Protein AF-A0A6B3H0L6-F1 (afdb_monomer_lite)

Radius of gyration: 12.03 Å; chains: 1; bounding box: 27×32×30 Å

pLDDT: mean 83.85, std 16.57, range [37.06, 98.12]

Secondary structure (DSSP, 8-state):
-------EEEEESSHHHHHHHHHHHHHTT--EEEESTTS-HHHHHHHHHHHHTTS-SEEEEEHHHHTT---S---EEEE---

Structure (mmCIF, N/CA/C/O backbone):
data_AF-A0A6B3H0L6-F1
#
_entry.id   AF-A0A6B3H0L6-F1
#
loop_
_atom_site.group_PDB
_atom_site.id
_atom_site.type_symbol
_atom_site.label_atom_id
_atom_site.label_alt_id
_atom_site.label_comp_id
_atom_site.label_asym_id
_atom_site.label_entity_id
_atom_site.label_seq_id
_atom_site.pdbx_PDB_ins_code
_atom_site.Cartn_x
_atom_site.Cartn_y
_atom_site.Cartn_z
_atom_site.occupancy
_atom_site.B_iso_or_equiv
_atom_site.auth_seq_id
_atom_site.auth_comp_id
_atom_site.auth_asym_id
_atom_site.auth_atom_id
_atom_site.pdbx_PDB_model_num
ATOM 1 N N . ILE A 1 1 ? -15.533 -23.295 14.112 1.00 39.16 1 ILE A N 1
ATOM 2 C CA . ILE A 1 1 ? -14.835 -22.771 12.914 1.00 39.16 1 ILE A CA 1
ATOM 3 C C . ILE A 1 1 ? -14.578 -21.300 13.200 1.00 39.16 1 ILE A C 1
ATOM 5 O O . ILE A 1 1 ? -15.536 -20.545 13.273 1.00 39.16 1 ILE A O 1
ATOM 9 N N . ALA A 1 2 ? -13.343 -20.940 13.558 1.00 37.06 2 ALA A N 1
ATOM 10 C CA . ALA A 1 2 ? -12.993 -19.574 13.950 1.00 37.06 2 ALA A CA 1
ATOM 11 C C . ALA A 1 2 ? -13.265 -18.608 12.785 1.00 37.06 2 ALA A C 1
ATOM 13 O O . ALA A 1 2 ? -12.957 -18.941 11.641 1.00 37.06 2 ALA A O 1
ATOM 14 N N . ALA A 1 3 ? -13.875 -17.459 13.073 1.00 38.25 3 ALA A N 1
ATOM 15 C CA . ALA A 1 3 ? -14.168 -16.413 12.100 1.00 38.25 3 ALA A CA 1
ATOM 16 C C . ALA A 1 3 ? -12.874 -15.987 11.385 1.00 38.25 3 ALA A C 1
ATOM 18 O O . ALA A 1 3 ? -12.011 -15.354 11.987 1.00 38.25 3 ALA A O 1
ATOM 19 N N . ARG A 1 4 ? -12.692 -16.386 10.121 1.00 45.94 4 ARG A N 1
ATOM 20 C CA . ARG A 1 4 ? -11.546 -15.948 9.313 1.00 45.94 4 ARG A CA 1
ATOM 21 C C . ARG A 1 4 ? -11.920 -14.654 8.601 1.00 45.94 4 ARG A C 1
ATOM 23 O O . ARG A 1 4 ? -12.309 -14.684 7.438 1.00 45.94 4 ARG A O 1
ATOM 30 N N . ASP A 1 5 ? -11.770 -13.531 9.296 1.00 59.78 5 ASP A N 1
ATOM 31 C CA . ASP A 1 5 ? -11.672 -12.209 8.666 1.00 59.78 5 ASP A CA 1
ATOM 32 C C . ASP A 1 5 ? -10.275 -12.066 8.044 1.00 59.78 5 ASP A C 1
ATOM 34 O O . ASP A 1 5 ? -9.384 -11.414 8.589 1.00 59.78 5 ASP A O 1
ATOM 38 N N . GLY A 1 6 ? -10.060 -12.776 6.934 1.00 71.81 6 GLY A N 1
ATOM 39 C CA . GLY A 1 6 ? -8.746 -12.909 6.320 1.00 71.81 6 GLY A CA 1
ATOM 40 C C . GLY A 1 6 ? -8.247 -11.606 5.690 1.00 71.81 6 GLY A C 1
ATOM 41 O O . GLY A 1 6 ? -8.942 -11.013 4.862 1.00 71.81 6 GLY A O 1
ATOM 42 N N . ARG A 1 7 ? -7.028 -11.174 6.028 1.00 83.56 7 ARG A N 1
ATOM 43 C CA . ARG A 1 7 ? -6.319 -10.09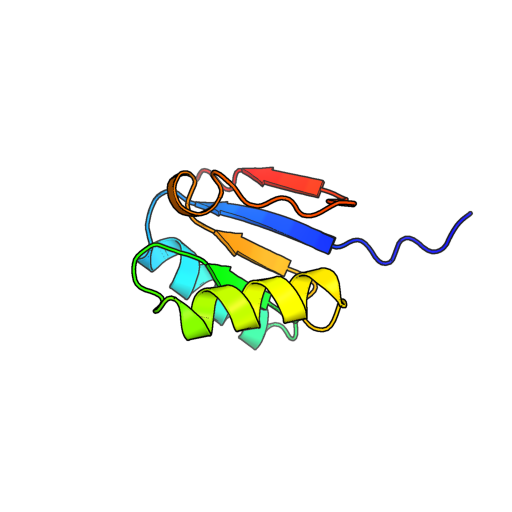7 5.314 1.00 83.56 7 ARG A CA 1
ATOM 44 C C . ARG A 1 7 ? -5.422 -10.679 4.228 1.00 83.56 7 ARG A C 1
ATOM 46 O O . ARG A 1 7 ? -4.643 -11.597 4.479 1.00 83.56 7 ARG A O 1
ATOM 53 N N . VAL A 1 8 ? -5.494 -10.100 3.033 1.00 89.00 8 VAL A N 1
ATOM 54 C CA . VAL A 1 8 ? -4.773 -10.578 1.846 1.00 89.00 8 VAL A CA 1
ATOM 55 C C . VAL A 1 8 ? -3.702 -9.578 1.439 1.00 89.00 8 VAL A C 1
ATOM 57 O O . VAL A 1 8 ? -3.944 -8.368 1.426 1.00 89.00 8 VAL A O 1
ATOM 60 N N . ILE A 1 9 ? -2.532 -10.085 1.058 1.00 89.75 9 ILE A N 1
ATOM 61 C CA . ILE A 1 9 ? -1.512 -9.301 0.363 1.00 89.75 9 ILE A CA 1
ATOM 62 C C . ILE A 1 9 ? -1.314 -9.846 -1.055 1.00 89.75 9 ILE A C 1
ATOM 64 O O . ILE A 1 9 ? -1.198 -11.056 -1.261 1.00 89.75 9 ILE A O 1
ATOM 68 N N . MET A 1 10 ? -1.312 -8.946 -2.033 1.00 90.81 10 MET A N 1
ATOM 69 C CA . MET A 1 10 ? -1.133 -9.249 -3.451 1.00 90.81 10 MET A CA 1
ATOM 70 C C . MET A 1 10 ? 0.139 -8.579 -3.951 1.00 90.81 10 MET A C 1
ATOM 72 O O . MET A 1 10 ? 0.356 -7.397 -3.671 1.00 90.81 10 MET A O 1
ATOM 76 N N . PHE A 1 11 ? 0.955 -9.308 -4.706 1.00 90.44 11 PHE A N 1
ATOM 77 C CA . PHE A 1 11 ? 2.197 -8.782 -5.262 1.00 90.44 11 PHE A CA 1
ATOM 78 C C . PHE A 1 11 ? 2.129 -8.611 -6.777 1.00 90.44 11 PHE A C 1
ATOM 80 O O . PHE A 1 11 ? 1.557 -9.443 -7.477 1.00 90.44 11 PHE A O 1
ATOM 87 N N . LEU A 1 12 ? 2.694 -7.495 -7.248 1.00 92.25 12 LEU A N 1
ATOM 88 C CA . LEU A 1 12 ? 2.809 -7.112 -8.656 1.00 92.25 12 LEU A CA 1
ATOM 89 C C . LEU A 1 12 ? 4.180 -6.477 -8.931 1.00 92.25 12 LEU A C 1
ATOM 91 O O . LEU A 1 12 ? 4.782 -5.850 -8.055 1.00 92.25 12 LEU A O 1
ATOM 95 N N . ASP A 1 13 ? 4.648 -6.552 -10.174 1.00 91.12 13 ASP A N 1
ATOM 96 C CA . ASP A 1 13 ? 6.006 -6.111 -10.524 1.00 91.12 13 ASP A CA 1
ATOM 97 C C . ASP A 1 13 ? 6.199 -4.592 -10.560 1.00 91.12 13 ASP A C 1
ATOM 99 O O . ASP A 1 13 ? 7.290 -4.084 -10.291 1.00 91.12 13 ASP A O 1
ATOM 103 N N . THR A 1 14 ? 5.151 -3.829 -10.888 1.00 93.94 14 THR A N 1
ATOM 104 C CA . THR A 1 14 ? 5.280 -2.386 -11.140 1.00 93.94 14 THR A CA 1
ATOM 105 C C . THR A 1 14 ? 4.329 -1.552 -10.293 1.00 93.94 14 THR A C 1
ATOM 107 O O . THR A 1 14 ? 3.184 -1.929 -10.053 1.00 93.94 14 THR A O 1
ATOM 110 N N . LYS A 1 15 ? 4.775 -0.347 -9.906 1.00 95.50 15 LYS A N 1
ATOM 111 C CA . LYS A 1 15 ? 3.935 0.635 -9.192 1.00 95.50 15 LYS A CA 1
ATOM 112 C C . LYS A 1 15 ? 2.623 0.935 -9.925 1.00 95.50 15 LYS A C 1
ATOM 114 O O . LYS A 1 15 ? 1.584 1.058 -9.297 1.00 95.50 15 LYS A O 1
ATOM 119 N N . HIS A 1 16 ? 2.672 0.990 -11.256 1.00 96.81 16 HIS A N 1
ATOM 120 C CA . HIS A 1 16 ? 1.501 1.268 -12.079 1.00 96.81 16 HIS A CA 1
ATOM 121 C C . HIS A 1 16 ? 0.500 0.112 -12.059 1.00 96.81 16 HIS A C 1
ATOM 123 O O . HIS A 1 16 ? -0.699 0.359 -12.011 1.00 96.81 16 HIS A O 1
ATOM 129 N N . ALA A 1 17 ? 0.970 -1.139 -12.077 1.00 95.88 17 ALA A N 1
ATOM 130 C CA . ALA A 1 17 ? 0.093 -2.297 -11.937 1.00 95.88 17 ALA A CA 1
ATOM 131 C C . ALA A 1 17 ? -0.555 -2.336 -10.543 1.00 95.88 17 ALA A C 1
ATOM 133 O O . ALA A 1 17 ? -1.758 -2.567 -10.444 1.00 95.88 17 ALA A O 1
ATOM 134 N N . VAL A 1 18 ? 0.217 -2.030 -9.492 1.00 96.44 18 VAL A N 1
ATOM 135 C CA . VAL A 1 18 ? -0.288 -1.913 -8.115 1.00 96.44 18 VAL A CA 1
ATOM 136 C C . VAL A 1 18 ? -1.412 -0.885 -8.012 1.00 96.44 18 VAL A C 1
ATOM 138 O O . VAL A 1 18 ? -2.474 -1.207 -7.480 1.00 96.44 18 VAL A O 1
ATOM 141 N N . ASP A 1 19 ? -1.206 0.328 -8.531 1.00 97.75 19 ASP A N 1
ATOM 142 C CA . ASP A 1 19 ? -2.232 1.374 -8.496 1.00 97.75 19 ASP A CA 1
ATOM 143 C C . ASP A 1 19 ? -3.479 0.949 -9.297 1.00 97.75 19 ASP A C 1
ATOM 145 O O . ASP A 1 19 ? -4.582 0.984 -8.757 1.00 97.75 19 ASP A O 1
ATOM 149 N N . ARG A 1 20 ? -3.317 0.423 -10.524 1.00 97.69 20 ARG A N 1
ATOM 150 C CA . ARG A 1 20 ? -4.451 -0.037 -11.354 1.00 97.69 20 ARG A CA 1
ATOM 151 C C . ARG A 1 20 ? -5.290 -1.125 -10.685 1.00 97.69 20 ARG A C 1
ATOM 153 O O . ARG A 1 20 ? -6.516 -1.044 -10.708 1.00 97.69 20 ARG A O 1
ATOM 160 N N . LEU A 1 21 ? -4.652 -2.149 -10.112 1.00 96.38 21 LEU A N 1
ATOM 161 C CA . LEU A 1 21 ? -5.381 -3.219 -9.428 1.00 96.38 21 LEU A CA 1
ATOM 162 C C . LEU A 1 21 ? -6.063 -2.692 -8.160 1.00 96.38 21 LEU A C 1
ATOM 164 O O . LEU A 1 21 ? -7.200 -3.062 -7.880 1.00 96.38 21 LEU A O 1
ATOM 168 N N . THR A 1 22 ? -5.403 -1.799 -7.419 1.00 97.56 22 THR A N 1
ATOM 169 C CA . THR A 1 22 ? -5.998 -1.166 -6.234 1.00 97.56 22 THR A CA 1
ATOM 170 C C . THR A 1 22 ? -7.259 -0.388 -6.602 1.00 97.56 22 THR A C 1
ATOM 172 O O . THR A 1 22 ? -8.286 -0.566 -5.949 1.00 97.56 22 THR A O 1
ATOM 175 N N . ASP A 1 23 ? -7.216 0.415 -7.666 1.00 98.12 23 ASP A N 1
ATOM 176 C CA . ASP A 1 23 ? -8.372 1.180 -8.141 1.00 98.12 23 ASP A CA 1
ATOM 177 C C . ASP A 1 23 ? -9.518 0.258 -8.577 1.00 98.12 23 ASP A C 1
ATOM 179 O O . ASP A 1 23 ? -10.669 0.486 -8.205 1.00 98.12 23 ASP A O 1
ATOM 183 N N . HIS A 1 24 ? -9.213 -0.825 -9.296 1.00 97.69 24 HIS A N 1
ATOM 184 C CA . HIS A 1 24 ? -10.207 -1.823 -9.697 1.00 97.69 24 HIS A CA 1
ATOM 185 C C . HIS A 1 24 ? -10.884 -2.502 -8.492 1.00 97.69 24 HIS A C 1
ATOM 187 O O . HIS A 1 24 ? -12.108 -2.667 -8.460 1.00 97.69 24 HIS A O 1
ATOM 193 N N . LEU A 1 25 ? -10.104 -2.860 -7.469 1.00 96.00 25 LEU A N 1
ATOM 194 C CA . LEU A 1 25 ? -10.617 -3.442 -6.229 1.00 96.00 25 LEU A CA 1
ATOM 195 C C . LEU A 1 25 ? -11.509 -2.451 -5.469 1.00 96.00 25 LEU A C 1
ATOM 197 O O . LEU A 1 25 ? -12.598 -2.821 -5.029 1.00 96.00 25 LEU A O 1
ATOM 201 N N . LEU A 1 26 ? -11.088 -1.188 -5.364 1.00 96.44 26 LEU A N 1
ATOM 202 C CA . LEU A 1 26 ? -11.879 -0.128 -4.735 1.00 96.44 26 LEU A CA 1
ATOM 203 C C . LEU A 1 26 ? -13.211 0.095 -5.464 1.00 96.44 26 LEU A C 1
ATOM 205 O O . LEU A 1 26 ? -14.251 0.187 -4.813 1.00 96.44 26 LEU A O 1
ATOM 209 N N . GLN A 1 27 ? -13.200 0.116 -6.800 1.00 97.44 27 GLN A N 1
ATOM 210 C CA . GLN A 1 27 ? -14.414 0.211 -7.623 1.00 97.44 27 GLN A CA 1
ATOM 211 C C . GLN A 1 27 ? -15.358 -0.981 -7.420 1.00 97.44 27 GLN A C 1
ATOM 213 O O . GLN A 1 27 ? -16.571 -0.831 -7.530 1.00 97.44 27 GLN A O 1
ATOM 218 N N . SER A 1 28 ? -14.811 -2.143 -7.064 1.00 96.06 28 SER A N 1
ATOM 219 C CA . SER A 1 28 ? -15.570 -3.360 -6.755 1.00 96.06 28 SER A CA 1
ATOM 220 C C . SER A 1 28 ? -16.042 -3.432 -5.293 1.00 96.06 28 SER A C 1
ATOM 222 O O . SER A 1 28 ? -16.567 -4.456 -4.862 1.00 96.06 28 SER A O 1
ATOM 224 N N . GLY A 1 29 ? -15.842 -2.371 -4.501 1.00 95.19 29 GLY A N 1
ATOM 225 C CA . GLY A 1 29 ? -16.246 -2.306 -3.092 1.00 95.19 29 GLY A CA 1
ATOM 226 C C . GLY A 1 29 ? -15.279 -2.984 -2.114 1.00 95.19 29 GLY A C 1
ATOM 227 O O . GLY A 1 29 ? -15.586 -3.110 -0.926 1.00 95.19 29 GLY A O 1
ATOM 228 N N . VAL A 1 30 ? -14.098 -3.407 -2.572 1.00 95.50 30 VAL A N 1
ATOM 229 C CA . VAL A 1 30 ? -13.072 -4.017 -1.719 1.00 95.50 30 VAL A CA 1
ATOM 230 C C . VAL A 1 30 ? -12.283 -2.924 -1.001 1.00 95.50 30 VAL A C 1
ATOM 232 O O . VAL A 1 30 ? -11.830 -1.957 -1.610 1.00 95.50 30 VAL A O 1
ATOM 235 N N . ARG A 1 31 ? -12.046 -3.094 0.305 1.00 95.88 31 ARG A N 1
ATOM 236 C CA . ARG A 1 31 ? -11.192 -2.192 1.096 1.00 95.88 31 ARG A CA 1
ATOM 237 C C . ARG A 1 31 ? -9.718 -2.459 0.788 1.00 95.88 31 ARG A C 1
ATOM 239 O O . ARG A 1 31 ? -9.035 -3.136 1.556 1.00 95.88 31 ARG A O 1
ATOM 246 N N . ALA A 1 32 ? -9.247 -1.954 -0.348 1.00 96.44 32 ALA A N 1
ATOM 247 C CA . ALA A 1 32 ? -7.886 -2.150 -0.833 1.00 96.44 32 ALA A CA 1
ATOM 248 C C . ALA A 1 32 ? -6.987 -0.919 -0.621 1.00 96.44 32 ALA A C 1
ATOM 250 O O . ALA A 1 32 ? -7.466 0.213 -0.533 1.00 96.44 32 ALA A O 1
ATOM 251 N N . ALA A 1 33 ? -5.673 -1.131 -0.553 1.00 97.12 33 ALA A N 1
ATOM 252 C CA . ALA A 1 33 ? -4.688 -0.053 -0.577 1.00 97.12 33 ALA A CA 1
ATOM 253 C C . ALA A 1 33 ? -3.393 -0.464 -1.292 1.00 97.12 33 ALA A C 1
ATOM 255 O O . ALA A 1 33 ? -2.974 -1.619 -1.234 1.00 97.12 33 ALA A O 1
ATOM 256 N N . ALA A 1 34 ? -2.743 0.519 -1.915 1.00 97.06 34 ALA A N 1
ATOM 257 C CA . ALA A 1 34 ? -1.501 0.366 -2.664 1.00 97.06 34 ALA A CA 1
ATOM 258 C C . ALA A 1 34 ? -0.260 0.642 -1.798 1.00 97.06 34 ALA A C 1
ATOM 260 O O . ALA A 1 34 ? -0.203 1.652 -1.088 1.00 97.06 34 ALA A O 1
ATOM 261 N N . LEU A 1 35 ? 0.784 -0.180 -1.941 1.00 95.69 35 LEU A N 1
ATOM 262 C CA . LEU A 1 35 ? 2.079 0.008 -1.286 1.00 95.69 35 LEU A CA 1
ATOM 263 C C . LEU A 1 35 ? 3.259 -0.244 -2.240 1.00 95.69 35 LEU A C 1
ATOM 265 O O . LEU A 1 35 ? 3.601 -1.369 -2.584 1.00 95.69 35 LEU A O 1
ATOM 269 N N . HIS A 1 36 ? 3.933 0.827 -2.647 1.00 95.75 36 HIS A N 1
ATOM 270 C CA . HIS A 1 36 ? 5.088 0.782 -3.548 1.00 95.75 36 HIS A CA 1
ATOM 271 C C . HIS A 1 36 ? 5.992 2.001 -3.308 1.00 95.75 36 HIS A C 1
ATOM 273 O O . HIS A 1 36 ? 5.592 2.953 -2.640 1.00 95.75 36 HIS A O 1
ATOM 279 N N . GLY A 1 37 ? 7.190 2.024 -3.903 1.00 93.31 37 GLY A N 1
ATOM 280 C CA . GLY A 1 37 ? 8.190 3.091 -3.697 1.00 93.31 37 GLY A CA 1
ATOM 281 C C . GLY A 1 37 ? 7.801 4.499 -4.177 1.00 93.31 37 GLY A C 1
ATOM 282 O O . GLY A 1 37 ? 8.582 5.427 -4.034 1.00 93.31 37 GLY A O 1
ATOM 283 N N . GLY A 1 38 ? 6.607 4.665 -4.754 1.00 94.88 38 GLY A N 1
ATOM 284 C CA . GLY A 1 38 ? 6.051 5.976 -5.107 1.00 94.88 38 GLY A CA 1
ATOM 285 C C . GLY A 1 38 ? 5.171 6.586 -4.011 1.00 94.88 38 GLY A C 1
ATOM 286 O O . GLY A 1 38 ? 4.777 7.740 -4.140 1.00 94.88 38 GLY A O 1
ATOM 287 N N . LYS A 1 39 ? 4.837 5.830 -2.955 1.00 94.56 39 LYS A N 1
ATOM 288 C CA . LYS A 1 39 ? 4.122 6.356 -1.786 1.00 94.56 39 LYS A CA 1
ATOM 289 C C . LYS A 1 39 ? 5.124 7.017 -0.839 1.00 94.56 39 LYS A C 1
ATOM 291 O O . LYS A 1 39 ? 6.201 6.476 -0.591 1.00 94.56 39 LYS A O 1
ATOM 296 N N . SER A 1 40 ? 4.760 8.166 -0.280 1.00 96.06 40 SER A N 1
ATOM 297 C CA . SER A 1 40 ? 5.572 8.830 0.740 1.00 96.06 40 SER A CA 1
ATOM 298 C C . SER A 1 40 ? 5.637 7.994 2.023 1.00 96.06 40 SER A C 1
ATOM 300 O O . SER A 1 40 ? 4.753 7.177 2.297 1.00 96.06 40 SER A O 1
ATOM 302 N N . GLN A 1 41 ? 6.659 8.214 2.855 1.00 92.56 41 GLN A N 1
ATOM 303 C CA . GLN A 1 41 ? 6.788 7.491 4.123 1.00 92.56 41 GLN A CA 1
ATOM 304 C C . GLN A 1 41 ? 5.546 7.653 5.036 1.00 92.56 41 GLN A C 1
ATOM 306 O O . GLN A 1 41 ? 5.076 6.639 5.551 1.00 92.56 41 GLN A O 1
ATOM 311 N N . PRO A 1 42 ? 4.924 8.846 5.182 1.00 95.75 42 PRO A N 1
ATOM 312 C CA . PRO A 1 42 ? 3.660 8.978 5.915 1.00 95.75 42 PRO A CA 1
ATOM 313 C C . PRO A 1 42 ? 2.503 8.161 5.320 1.00 95.75 42 PRO A C 1
ATOM 315 O O . PRO A 1 42 ? 1.732 7.545 6.060 1.00 95.75 42 PRO A O 1
ATOM 318 N N . GLN A 1 43 ? 2.380 8.114 3.987 1.00 95.50 43 GLN A N 1
ATOM 319 C CA . GLN A 1 43 ? 1.363 7.297 3.311 1.00 95.50 43 GLN A CA 1
ATOM 320 C C . GLN A 1 43 ? 1.595 5.805 3.555 1.00 95.50 43 GLN A C 1
ATOM 322 O O . GLN A 1 43 ? 0.641 5.076 3.834 1.00 95.50 43 GLN A O 1
ATOM 327 N N . ARG A 1 44 ? 2.856 5.363 3.494 1.00 93.06 44 ARG A N 1
ATOM 328 C CA . ARG A 1 44 ? 3.267 3.990 3.802 1.00 93.06 44 ARG A CA 1
ATOM 329 C C . ARG A 1 44 ? 2.879 3.604 5.225 1.00 93.06 44 ARG A C 1
ATOM 331 O O . ARG A 1 44 ? 2.178 2.610 5.394 1.00 93.06 44 ARG A O 1
ATOM 338 N N . THR A 1 45 ? 3.255 4.405 6.221 1.00 92.06 45 THR A N 1
ATOM 339 C CA . THR A 1 45 ? 2.915 4.140 7.628 1.00 92.06 45 THR A CA 1
ATOM 340 C C . THR A 1 45 ? 1.401 4.057 7.826 1.00 92.06 45 THR A C 1
ATOM 342 O O . THR A 1 45 ? 0.906 3.067 8.356 1.00 92.06 45 THR A O 1
ATOM 345 N N . ARG A 1 46 ? 0.637 5.033 7.315 1.00 94.75 46 ARG A N 1
ATOM 346 C CA . ARG A 1 46 ? -0.833 5.035 7.425 1.00 94.75 46 ARG A CA 1
ATOM 347 C C . ARG A 1 46 ? -1.477 3.814 6.764 1.00 94.75 46 ARG A C 1
ATOM 349 O O . ARG A 1 46 ? -2.445 3.276 7.293 1.00 94.75 46 ARG A O 1
ATOM 356 N N . THR A 1 47 ? -0.971 3.403 5.603 1.00 93.94 47 THR A N 1
ATOM 357 C CA . THR A 1 47 ? -1.485 2.244 4.857 1.00 93.94 47 THR A CA 1
ATOM 358 C C . THR A 1 47 ? -1.256 0.952 5.629 1.00 93.94 47 THR A C 1
ATOM 360 O O . THR A 1 47 ? -2.188 0.168 5.792 1.00 93.94 47 THR A O 1
ATOM 363 N N . LEU A 1 48 ? -0.047 0.763 6.163 1.00 90.75 48 LEU A N 1
ATOM 364 C CA . LEU A 1 48 ? 0.294 -0.408 6.966 1.00 90.75 48 LEU A CA 1
ATOM 365 C C . LEU A 1 48 ? -0.536 -0.478 8.251 1.00 90.75 48 LEU A C 1
ATOM 367 O O . LEU A 1 48 ? -1.066 -1.539 8.560 1.00 90.75 48 LEU A O 1
ATOM 371 N N . GLU A 1 49 ? -0.721 0.637 8.958 1.00 91.44 49 GLU A N 1
ATOM 372 C CA . GLU A 1 49 ? -1.554 0.662 10.168 1.00 91.44 49 GLU A CA 1
ATOM 373 C C . GLU A 1 49 ? -3.024 0.338 9.866 1.00 91.44 49 GLU A C 1
ATOM 375 O O . GLU A 1 49 ? -3.648 -0.463 10.564 1.00 91.44 49 GLU A O 1
ATOM 380 N N . ARG A 1 50 ? -3.578 0.871 8.771 1.00 92.81 50 ARG A N 1
ATOM 381 C CA . ARG A 1 50 ? -4.940 0.533 8.323 1.00 92.81 50 ARG A CA 1
ATOM 382 C C . ARG A 1 50 ? -5.089 -0.929 7.921 1.00 92.81 50 ARG A C 1
ATOM 384 O O . ARG A 1 50 ? -6.149 -1.508 8.134 1.00 92.81 50 ARG A O 1
ATOM 391 N N . PHE A 1 51 ? -4.050 -1.512 7.336 1.00 90.06 51 PHE A N 1
ATOM 392 C CA . PHE A 1 51 ? -4.041 -2.926 6.996 1.00 90.06 51 PHE A CA 1
ATOM 393 C C . PHE A 1 51 ? -3.988 -3.792 8.259 1.00 90.06 51 PHE A C 1
ATOM 395 O O . PHE A 1 51 ? -4.856 -4.636 8.445 1.00 90.06 51 PHE A O 1
ATOM 402 N N . LYS A 1 52 ? -3.065 -3.518 9.191 1.00 86.00 52 LYS A N 1
ATOM 403 C CA . LYS A 1 52 ? -2.957 -4.237 10.475 1.00 86.00 52 LYS A CA 1
ATOM 404 C C . LYS A 1 52 ? -4.254 -4.207 11.291 1.00 86.00 52 LYS A C 1
ATOM 406 O O . LYS A 1 52 ? -4.634 -5.214 11.875 1.00 86.00 52 LYS A O 1
ATOM 411 N N . THR A 1 53 ? -4.942 -3.067 11.303 1.00 88.81 53 THR A N 1
ATOM 412 C CA . THR A 1 53 ? -6.210 -2.867 12.032 1.00 88.81 53 THR A CA 1
ATOM 413 C C . THR A 1 53 ? -7.449 -3.395 11.294 1.00 88.81 53 THR A C 1
ATOM 415 O O . THR A 1 53 ? -8.552 -3.309 11.822 1.00 88.81 53 THR A O 1
ATOM 418 N N . GLY A 1 54 ? -7.305 -3.939 10.077 1.00 89.31 54 GLY A N 1
ATOM 419 C CA . GLY A 1 54 ? -8.415 -4.493 9.285 1.00 89.31 54 GLY A CA 1
ATOM 420 C C . GLY A 1 54 ? -9.297 -3.454 8.577 1.00 89.31 54 GLY A C 1
ATOM 421 O O . GLY A 1 54 ? -10.239 -3.818 7.86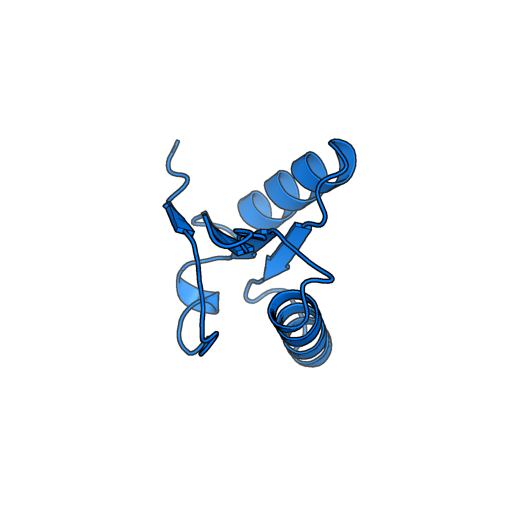6 1.00 89.31 54 GLY A O 1
ATOM 422 N N . HIS A 1 55 ? -8.982 -2.159 8.700 1.00 92.62 55 HIS A N 1
ATOM 423 C CA . HIS A 1 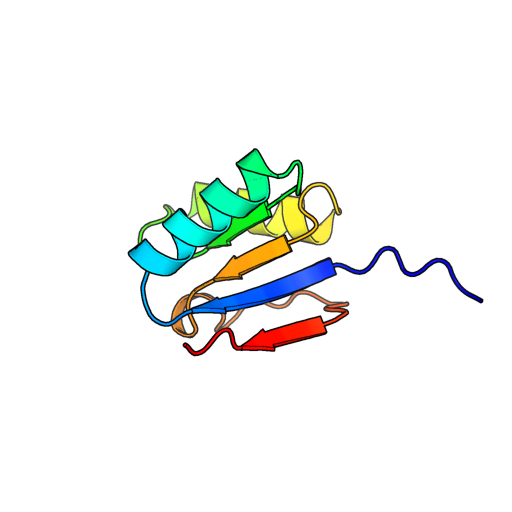55 ? -9.632 -1.104 7.914 1.00 92.62 55 HIS A CA 1
ATOM 424 C C . HIS A 1 55 ? -9.369 -1.259 6.411 1.00 92.62 55 HIS A C 1
ATOM 426 O O . HIS A 1 55 ? -10.21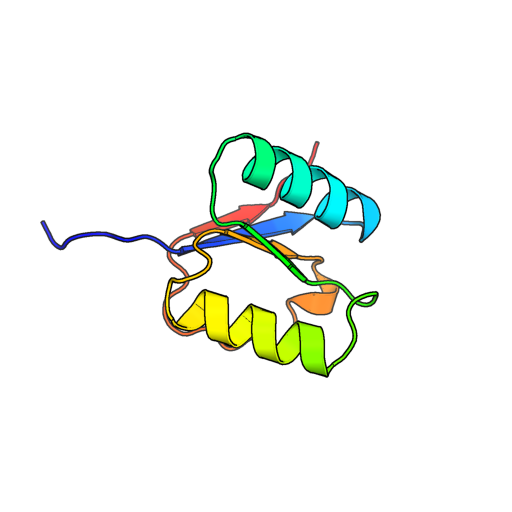9 -0.900 5.599 1.00 92.62 55 HIS A O 1
ATOM 432 N N . VAL A 1 56 ? -8.212 -1.811 6.047 1.00 93.69 56 VAL A N 1
ATOM 433 C CA . VAL A 1 56 ? -7.890 -2.313 4.707 1.00 93.69 56 VAL A CA 1
ATOM 434 C C . VAL A 1 56 ? -7.791 -3.832 4.805 1.00 93.69 56 VAL A C 1
ATOM 436 O O . VAL A 1 56 ? -7.086 -4.348 5.668 1.00 93.69 56 VAL A O 1
ATOM 439 N N . THR A 1 57 ? -8.493 -4.545 3.929 1.00 92.19 57 THR A N 1
ATOM 440 C CA . THR A 1 57 ? -8.496 -6.015 3.878 1.00 92.19 57 THR A CA 1
ATOM 441 C C . THR A 1 57 ? -7.594 -6.569 2.784 1.00 92.19 57 THR A C 1
ATOM 443 O O . THR A 1 57 ? -7.170 -7.717 2.887 1.00 92.19 57 THR A O 1
ATOM 446 N N . VAL A 1 58 ? -7.268 -5.762 1.767 1.00 93.69 58 VAL A N 1
ATOM 447 C CA . VAL A 1 58 ? -6.354 -6.144 0.682 1.00 93.69 58 VAL A CA 1
ATOM 448 C C . VAL A 1 58 ? -5.230 -5.124 0.544 1.00 93.69 58 VAL A C 1
ATOM 450 O O . VAL A 1 58 ? -5.471 -3.947 0.280 1.00 93.69 58 VAL A O 1
ATOM 453 N N . LEU A 1 59 ? -3.989 -5.573 0.691 1.00 93.81 59 LEU A N 1
A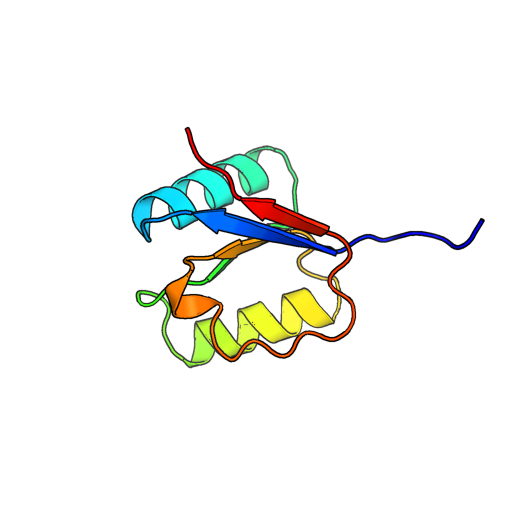TOM 454 C CA . LEU A 1 59 ? -2.803 -4.765 0.425 1.00 93.81 59 LEU A CA 1
ATOM 455 C C . LEU A 1 59 ? -2.195 -5.198 -0.911 1.00 93.81 59 LEU A C 1
ATOM 457 O O . LEU A 1 59 ? -1.742 -6.329 -1.040 1.00 93.81 59 LEU A O 1
ATOM 461 N N . VAL A 1 60 ? -2.166 -4.310 -1.899 1.00 95.44 60 VAL A N 1
ATOM 462 C CA . VAL A 1 60 ? -1.508 -4.567 -3.187 1.00 95.44 60 VAL A CA 1
ATOM 463 C C . VAL A 1 60 ? -0.140 -3.898 -3.154 1.00 95.44 60 VAL A C 1
ATOM 465 O O . VAL A 1 60 ? -0.044 -2.695 -2.902 1.00 95.44 60 VAL A O 1
ATOM 468 N N . ALA A 1 61 ? 0.931 -4.653 -3.369 1.00 93.94 61 ALA A N 1
ATOM 469 C CA . ALA A 1 61 ? 2.287 -4.160 -3.177 1.00 93.94 61 ALA A CA 1
ATOM 470 C C . ALA A 1 61 ? 3.258 -4.607 -4.270 1.00 93.94 61 ALA A C 1
ATOM 472 O O . ALA A 1 61 ? 3.031 -5.595 -4.959 1.00 93.94 61 ALA A O 1
ATOM 473 N N . THR A 1 62 ? 4.379 -3.894 -4.410 1.00 92.75 62 THR A N 1
ATOM 474 C CA . THR A 1 62 ? 5.519 -4.433 -5.163 1.00 92.75 62 THR A CA 1
ATOM 475 C C . THR A 1 62 ? 6.405 -5.300 -4.279 1.00 92.75 62 THR A C 1
ATOM 477 O O . THR A 1 62 ? 6.560 -5.028 -3.086 1.00 92.75 62 THR A O 1
ATOM 480 N N . ASN A 1 63 ? 7.076 -6.283 -4.886 1.00 83.94 63 ASN A N 1
ATOM 481 C CA . ASN A 1 63 ? 8.038 -7.163 -4.210 1.00 83.94 63 ASN A CA 1
ATOM 482 C C . ASN A 1 63 ? 9.113 -6.392 -3.421 1.00 83.94 63 ASN A C 1
ATOM 484 O O . ASN A 1 63 ? 9.522 -6.800 -2.337 1.00 83.94 63 ASN A O 1
ATOM 488 N N . VAL A 1 64 ? 9.554 -5.240 -3.935 1.00 82.12 64 VAL A N 1
ATOM 489 C CA . VAL A 1 64 ? 10.534 -4.377 -3.256 1.00 82.12 64 VAL A CA 1
ATOM 490 C C . VAL A 1 64 ? 9.932 -3.700 -2.024 1.00 82.12 64 VAL A C 1
ATOM 492 O O . VAL A 1 64 ? 10.576 -3.652 -0.980 1.00 82.12 64 VAL A O 1
ATOM 495 N N . ALA A 1 65 ? 8.700 -3.195 -2.120 1.00 81.56 65 ALA A N 1
ATOM 496 C CA . ALA A 1 65 ? 8.040 -2.503 -1.012 1.00 81.56 65 ALA A CA 1
ATOM 497 C C . ALA A 1 65 ? 7.598 -3.451 0.113 1.00 81.56 65 ALA A C 1
ATOM 499 O O . ALA A 1 65 ? 7.447 -3.014 1.255 1.00 81.56 65 ALA A O 1
ATOM 500 N N . ALA A 1 66 ? 7.426 -4.733 -0.219 1.00 72.81 66 ALA A N 1
ATOM 501 C CA . ALA A 1 66 ? 7.100 -5.815 0.700 1.00 72.81 66 ALA A CA 1
ATOM 502 C C . ALA A 1 66 ? 8.224 -6.149 1.687 1.00 72.81 66 ALA A C 1
ATOM 504 O O . ALA A 1 66 ? 7.969 -6.587 2.810 1.00 72.81 66 ALA A O 1
ATOM 505 N N . ARG A 1 67 ? 9.483 -5.952 1.277 1.00 76.19 67 ARG A N 1
ATOM 506 C CA . ARG A 1 67 ? 10.643 -6.275 2.113 1.00 76.19 67 ARG A CA 1
ATOM 507 C C . ARG A 1 67 ? 10.629 -5.401 3.371 1.00 76.19 67 ARG A C 1
ATOM 509 O O . ARG A 1 67 ? 10.589 -4.174 3.293 1.00 76.19 67 ARG A O 1
ATOM 516 N N . GLY A 1 68 ? 10.657 -6.044 4.537 1.00 65.81 68 GLY A N 1
ATOM 517 C CA . GLY A 1 68 ? 10.610 -5.369 5.838 1.00 65.81 68 GLY A CA 1
ATOM 518 C C . GLY A 1 68 ? 9.203 -5.033 6.345 1.00 65.81 68 GLY A C 1
ATOM 519 O O . GLY A 1 68 ? 9.075 -4.327 7.344 1.00 65.81 68 GLY A O 1
ATOM 520 N N . ILE A 1 69 ? 8.140 -5.515 5.691 1.00 69.88 69 ILE A N 1
ATOM 521 C CA . ILE A 1 69 ? 6.798 -5.506 6.278 1.00 69.88 69 ILE A CA 1
ATOM 522 C C . ILE A 1 69 ? 6.701 -6.672 7.271 1.00 69.88 69 ILE A C 1
ATOM 524 O O . ILE A 1 69 ? 6.522 -7.818 6.871 1.00 69.88 69 ILE A O 1
ATOM 528 N N . HIS A 1 70 ? 6.789 -6.377 8.568 1.00 66.75 70 HIS A N 1
ATOM 529 C CA . HIS A 1 70 ? 6.341 -7.296 9.616 1.00 66.75 70 HIS A CA 1
ATOM 530 C C . HIS A 1 70 ? 4.851 -7.049 9.866 1.00 66.75 70 HIS A C 1
ATOM 532 O O . HIS A 1 70 ? 4.468 -6.104 10.560 1.00 66.75 70 HIS A O 1
ATOM 538 N N . VAL A 1 71 ? 4.002 -7.850 9.223 1.00 61.62 71 VAL A N 1
ATOM 539 C CA . VAL A 1 71 ? 2.572 -7.924 9.541 1.00 61.62 71 VAL A CA 1
ATOM 540 C C . VAL A 1 71 ? 2.328 -9.326 10.066 1.00 61.62 71 VAL A C 1
ATOM 542 O O . VAL A 1 71 ? 2.240 -10.280 9.296 1.00 61.62 71 VAL A O 1
ATOM 545 N N . ASP A 1 72 ? 2.265 -9.442 11.386 1.00 56.88 72 ASP A N 1
ATOM 546 C CA . ASP A 1 72 ? 1.836 -10.671 12.035 1.00 56.88 72 ASP A CA 1
ATOM 547 C C . ASP A 1 72 ? 0.391 -10.945 11.591 1.00 56.88 72 ASP A C 1
ATOM 549 O O . ASP A 1 72 ? -0.461 -10.052 11.651 1.00 56.88 72 ASP A O 1
ATOM 553 N N . ASN A 1 73 ? 0.115 -12.169 11.129 1.00 54.00 73 ASN A N 1
ATOM 554 C CA . ASN A 1 73 ? -1.183 -12.621 10.602 1.00 54.00 73 ASN A CA 1
ATOM 555 C C . ASN A 1 73 ? -1.514 -12.156 9.165 1.00 54.00 73 ASN A C 1
ATOM 557 O O . ASN A 1 73 ? -2.520 -11.475 8.937 1.00 54.00 73 ASN A O 1
ATOM 561 N N . LEU A 1 74 ? -0.677 -12.539 8.194 1.00 57.88 74 LEU A N 1
ATOM 562 C CA . LEU A 1 74 ? -1.064 -12.579 6.779 1.00 57.88 74 LEU A CA 1
ATOM 563 C C . LEU A 1 74 ? -1.788 -13.899 6.494 1.00 57.88 74 LEU A C 1
ATOM 565 O O . LEU A 1 74 ? -1.195 -14.967 6.631 1.00 57.88 74 LEU A O 1
ATOM 569 N N . ASP A 1 75 ? -3.059 -13.829 6.097 1.00 55.34 75 ASP A N 1
ATOM 570 C CA . ASP A 1 75 ? -3.882 -15.023 5.872 1.00 55.34 75 ASP A CA 1
ATOM 571 C C . ASP A 1 75 ? -3.662 -15.648 4.490 1.00 55.34 75 ASP A C 1
ATOM 573 O O . ASP A 1 75 ? -3.902 -16.843 4.309 1.00 55.34 75 ASP A O 1
ATOM 577 N N . LEU A 1 76 ? -3.205 -14.854 3.516 1.00 57.22 76 LEU A N 1
ATOM 578 C CA . LEU A 1 76 ? -2.910 -15.317 2.164 1.00 57.22 76 LEU A CA 1
ATOM 579 C C . LEU A 1 76 ? -1.970 -14.351 1.430 1.00 57.22 76 LEU A C 1
ATOM 581 O O . LEU A 1 76 ? -2.191 -13.136 1.421 1.00 57.22 76 LEU A O 1
ATOM 585 N N . VAL A 1 77 ? -0.958 -14.917 0.772 1.00 67.75 77 VAL A N 1
ATOM 586 C CA . VAL A 1 77 ? -0.085 -14.233 -0.189 1.00 67.75 77 VAL A CA 1
ATOM 587 C C . VAL A 1 77 ? -0.464 -14.704 -1.589 1.00 67.75 77 VAL A C 1
ATOM 589 O O . VAL A 1 77 ? -0.416 -15.903 -1.857 1.00 67.75 77 VAL A O 1
ATOM 592 N N . VAL A 1 78 ? -0.821 -13.778 -2.479 1.00 69.12 78 VAL A N 1
ATOM 593 C CA . VAL A 1 78 ? -1.093 -14.081 -3.893 1.00 69.12 78 VAL A CA 1
ATOM 594 C C . VAL A 1 78 ? -0.054 -13.375 -4.755 1.00 69.12 78 VAL A C 1
ATOM 596 O O . VAL A 1 78 ? 0.043 -12.147 -4.715 1.00 69.12 78 VAL A O 1
ATOM 599 N N . ASN A 1 79 ? 0.712 -14.137 -5.539 1.00 65.50 79 ASN A N 1
ATOM 600 C CA . ASN A 1 79 ? 1.493 -13.551 -6.624 1.00 65.50 79 ASN A CA 1
ATOM 601 C C . ASN A 1 79 ? 0.582 -13.437 -7.845 1.00 65.50 79 ASN A C 1
ATOM 603 O O . ASN A 1 79 ? 0.056 -14.447 -8.312 1.00 65.50 79 ASN A O 1
ATOM 607 N N . VAL A 1 80 ? 0.327 -12.212 -8.295 1.00 60.84 80 VAL A N 1
ATOM 608 C CA . VAL A 1 80 ? -0.549 -11.958 -9.440 1.00 60.84 80 VAL A CA 1
ATOM 609 C C . VAL A 1 80 ? 0.352 -11.768 -10.656 1.00 60.84 80 VAL A C 1
ATOM 611 O O . 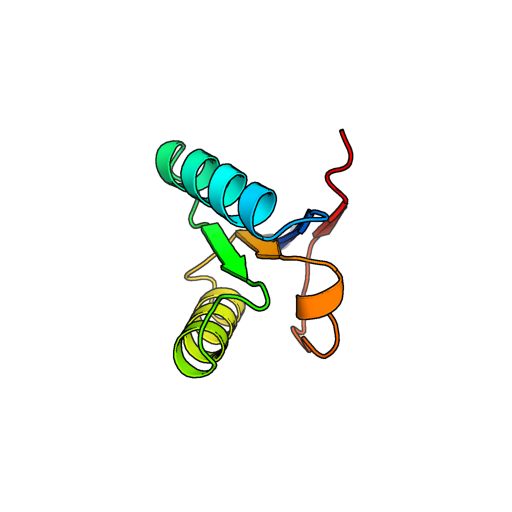VAL A 1 80 ? 0.605 -10.646 -11.081 1.00 60.84 80 VAL A O 1
ATOM 614 N N . ASP A 1 81 ? 0.887 -12.866 -11.182 1.00 65.94 81 ASP A N 1
ATOM 615 C CA . ASP A 1 81 ? 1.559 -12.836 -12.483 1.00 65.94 81 ASP A CA 1
ATOM 616 C C . ASP A 1 81 ? 0.493 -12.951 -13.599 1.00 65.94 81 ASP A C 1
ATOM 618 O O . ASP A 1 81 ? -0.540 -13.592 -13.372 1.00 65.94 81 ASP A O 1
ATOM 622 N N . PRO A 1 82 ? 0.676 -12.296 -14.763 1.00 53.31 82 PRO A N 1
ATOM 623 C CA . PRO A 1 82 ? -0.225 -12.426 -15.911 1.00 53.31 82 PRO A CA 1
ATOM 624 C C . PRO A 1 82 ? -0.230 -13.829 -16.533 1.00 53.31 82 PRO A C 1
ATOM 626 O O . PRO A 1 82 ? 0.828 -14.499 -16.523 1.00 53.31 82 PRO A O 1
#

Foldseek 3Di:
DPDCLAAEEEEDADQVVQVVVQVVCVVVVAQEDEFEPVDDPVRNVVRLVCSLVSVHRYYYYYPVRCPPDPRPHHPYYHYDDD

Sequence (82 aa):
IAARDGRVIMFLDTKHAVDRLTDHLLQSGVRAAALHGGKSQPQRTRTLERFKTGHVTVLVATNVAARGIHVDNLDLVVNVDP